Protein AF-A0A846CJJ1-F1 (afdb_monomer)

Radius of gyration: 20.18 Å; Cα contacts (8 Å, |Δi|>4): 263; chains: 1; bounding box: 49×28×54 Å

Nearest PDB structures (foldseek):
  5t64-assembly1_B  TM=9.693E-01  e=1.325E-16  Actinomadura kijaniata
  5t6b-assembly3_C  TM=9.592E-01  e=1.091E-16  Actinomadura kijaniata
  5t6b-assembly4_D  TM=9.636E-01  e=7.590E-16  Actinomadura kijaniata
  5t6b-assembly2_B  TM=9.717E-01  e=1.049E-15  Actinomadura kijaniata
  4rvd-assembly1_A  TM=9.361E-01  e=3.070E-16  Streptomyces argillaceus

Mean predicted aligned error: 3.47 Å

Solvent-accessible surface area (backbone atoms only — not comparable to full-atom values): 9492 Å² total; per-residue (Å²): 133,72,65,28,70,24,40,55,43,83,41,73,58,97,84,54,44,77,48,78,42,73,38,74,61,87,58,70,35,66,59,40,55,56,47,52,54,52,38,54,75,67,31,71,86,39,70,63,47,55,51,52,47,51,51,52,52,50,52,34,42,52,53,39,49,52,54,44,51,54,40,48,73,71,71,48,43,34,30,31,36,36,86,42,76,71,26,44,54,52,33,58,78,64,65,55,31,67,91,59,32,64,34,32,23,29,90,57,71,92,47,45,84,38,58,46,72,98,52,62,32,45,26,35,53,59,69,50,49,69,74,67,58,45,50,32,33,37,37,48,46,53,96,44,44,72,61,50,53,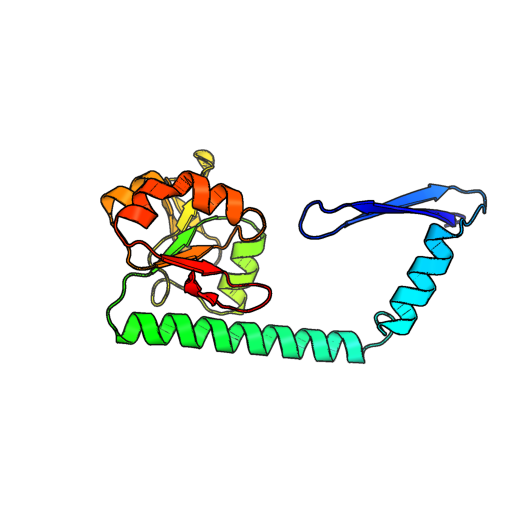61,75,42,40,71,42,40,76,73,66,36,31,39,31,37,57,70,92,58,53,43,78,91

Structure (mmCIF, N/CA/C/O backbone):
data_AF-A0A846CJJ1-F1
#
_entry.id   AF-A0A846CJJ1-F1
#
loop_
_atom_site.group_PDB
_atom_site.id
_atom_site.type_symbol
_atom_site.label_atom_id
_atom_site.label_alt_id
_atom_site.label_comp_id
_atom_site.label_asym_id
_atom_site.label_entity_id
_atom_site.label_seq_id
_atom_site.pdbx_PDB_ins_code
_atom_site.Cartn_x
_atom_site.Cartn_y
_atom_site.Cartn_z
_atom_site.occupancy
_atom_site.B_iso_or_equiv
_atom_site.auth_seq_id
_atom_site.auth_comp_id
_atom_site.auth_asym_id
_atom_site.auth_atom_id
_atom_site.pdbx_PDB_model_num
ATOM 1 N N . HIS A 1 1 ? 19.013 11.551 -28.622 1.00 90.06 1 HIS A N 1
ATOM 2 C CA . HIS A 1 1 ? 19.862 11.530 -27.412 1.00 90.06 1 HIS A CA 1
ATOM 3 C C . HIS A 1 1 ? 21.181 10.771 -27.577 1.00 90.06 1 HIS A C 1
ATOM 5 O O . HIS A 1 1 ? 22.063 11.038 -26.780 1.00 90.06 1 HIS A O 1
ATOM 11 N N . GLY A 1 2 ? 21.367 9.894 -28.581 1.00 95.81 2 GLY A N 1
ATOM 12 C CA . GLY A 1 2 ? 22.673 9.248 -28.819 1.00 95.81 2 GLY A CA 1
ATOM 13 C C . GLY A 1 2 ? 23.124 8.335 -27.676 1.00 95.81 2 GLY A C 1
ATOM 14 O O . GLY A 1 2 ? 24.307 8.279 -27.378 1.00 95.81 2 GLY A O 1
ATOM 15 N N . LEU A 1 3 ? 22.166 7.696 -27.003 1.00 97.94 3 LEU A N 1
ATOM 16 C CA . LEU A 1 3 ? 22.368 6.835 -25.844 1.00 97.94 3 LEU A CA 1
ATOM 17 C C . LEU A 1 3 ? 21.690 5.488 -26.093 1.00 97.94 3 LEU A C 1
ATOM 19 O O . LEU A 1 3 ? 20.625 5.446 -26.713 1.00 97.94 3 LEU A O 1
ATOM 23 N N . PHE A 1 4 ? 22.280 4.425 -25.559 1.00 98.06 4 PHE A N 1
ATOM 24 C CA . PHE A 1 4 ? 21.833 3.045 -25.697 1.00 98.06 4 PHE A CA 1
ATOM 25 C C . PHE A 1 4 ? 21.680 2.411 -24.316 1.00 98.06 4 PHE A C 1
ATOM 27 O O . PHE A 1 4 ? 22.562 2.539 -23.466 1.00 98.06 4 PHE A O 1
ATOM 34 N N . LEU A 1 5 ? 20.552 1.735 -24.087 1.00 98.06 5 LEU A N 1
ATOM 35 C CA . LEU A 1 5 ? 20.339 0.901 -22.907 1.00 98.06 5 LEU A CA 1
ATOM 36 C C . LEU A 1 5 ? 21.068 -0.425 -23.123 1.00 98.06 5 LEU A C 1
ATOM 38 O O . LEU A 1 5 ? 20.611 -1.268 -23.891 1.00 98.06 5 LEU A O 1
ATOM 42 N N . ASN A 1 6 ? 22.212 -0.586 -22.464 1.00 98.38 6 ASN A N 1
ATOM 43 C CA . ASN A 1 6 ? 23.112 -1.707 -22.715 1.00 98.38 6 ASN A CA 1
ATOM 44 C C . ASN A 1 6 ? 22.915 -2.865 -21.733 1.00 98.38 6 ASN A C 1
ATOM 46 O O . ASN A 1 6 ? 23.163 -4.010 -22.099 1.00 98.38 6 ASN A O 1
ATOM 50 N N . ASP A 1 7 ? 22.466 -2.601 -20.503 1.00 98.50 7 ASP A N 1
ATOM 51 C CA . ASP A 1 7 ? 22.273 -3.634 -19.479 1.00 98.50 7 ASP A CA 1
ATOM 52 C C . ASP A 1 7 ? 21.143 -3.278 -18.504 1.00 98.50 7 ASP A C 1
ATOM 54 O O . ASP A 1 7 ? 20.827 -2.101 -18.293 1.00 98.50 7 ASP A O 1
ATOM 58 N N . ILE A 1 8 ? 20.553 -4.303 -17.887 1.00 98.00 8 ILE A N 1
ATOM 59 C CA . ILE A 1 8 ? 19.486 -4.189 -16.893 1.00 98.00 8 ILE A CA 1
ATOM 60 C C . ILE A 1 8 ? 19.705 -5.212 -15.780 1.00 98.00 8 ILE A C 1
ATOM 62 O O . ILE A 1 8 ? 19.971 -6.385 -16.031 1.00 98.00 8 ILE A O 1
ATOM 66 N N . GLN A 1 9 ? 19.506 -4.782 -14.534 1.00 97.75 9 GLN A N 1
ATOM 67 C CA . GLN A 1 9 ? 19.473 -5.664 -13.368 1.00 97.75 9 GLN A CA 1
ATOM 68 C C . GLN A 1 9 ? 18.149 -5.511 -12.617 1.00 97.75 9 GLN A C 1
ATOM 70 O O . GLN A 1 9 ? 17.761 -4.403 -12.242 1.00 97.75 9 GLN A O 1
ATOM 75 N N . ARG A 1 10 ? 17.466 -6.629 -12.356 1.00 96.38 10 ARG A N 1
ATOM 76 C CA . ARG A 1 10 ? 16.289 -6.662 -11.478 1.00 96.38 10 ARG A CA 1
ATOM 77 C C . ARG A 1 10 ? 16.732 -6.611 -10.022 1.00 96.38 10 ARG A C 1
ATOM 79 O O . ARG A 1 10 ? 17.668 -7.301 -9.628 1.00 96.38 10 ARG A O 1
ATOM 86 N N . THR A 1 11 ? 16.034 -5.827 -9.212 1.00 94.31 11 THR A N 1
ATOM 87 C CA . THR A 1 11 ? 16.266 -5.743 -7.767 1.00 94.31 11 THR A CA 1
ATOM 88 C C . THR A 1 11 ? 14.931 -5.805 -7.017 1.00 94.31 11 THR A C 1
ATOM 90 O O . THR A 1 11 ? 13.923 -5.315 -7.531 1.00 94.31 11 THR A O 1
ATOM 93 N N . PRO A 1 12 ? 14.882 -6.405 -5.813 1.00 89.00 12 PRO A N 1
ATOM 94 C CA . PRO A 1 12 ? 13.631 -6.567 -5.065 1.00 89.00 12 PRO A CA 1
ATOM 95 C C . PRO A 1 12 ? 13.195 -5.301 -4.309 1.00 89.00 12 PRO A C 1
ATOM 97 O O . PRO A 1 12 ? 12.115 -5.270 -3.720 1.00 89.00 12 PRO A O 1
ATOM 100 N N . ILE A 1 13 ? 14.019 -4.248 -4.300 1.00 85.88 13 ILE A N 1
ATOM 101 C CA . ILE A 1 13 ? 13.751 -3.031 -3.528 1.00 85.88 13 ILE A CA 1
ATOM 102 C C . ILE A 1 13 ? 12.438 -2.368 -3.965 1.00 85.88 13 ILE A C 1
ATOM 104 O O . ILE A 1 13 ? 12.035 -2.445 -5.125 1.00 85.88 13 ILE A O 1
ATOM 108 N N . HIS A 1 14 ? 11.758 -1.728 -3.012 1.00 81.88 14 HIS A N 1
ATOM 109 C CA . HIS A 1 14 ? 10.517 -0.971 -3.224 1.00 81.88 14 HIS A CA 1
ATOM 110 C C . HIS A 1 14 ? 9.356 -1.732 -3.899 1.00 81.88 14 HIS A C 1
ATOM 112 O O . HIS A 1 14 ? 8.420 -1.096 -4.380 1.00 81.88 14 HIS A O 1
ATOM 118 N N . GLY A 1 15 ? 9.354 -3.069 -3.858 1.00 77.50 15 GLY A N 1
ATOM 119 C CA . GLY A 1 15 ? 8.328 -3.897 -4.505 1.00 77.50 15 GLY A CA 1
ATOM 120 C C . GLY A 1 15 ? 8.686 -4.325 -5.932 1.00 77.50 15 GLY A C 1
ATOM 121 O O . GLY A 1 15 ? 7.797 -4.709 -6.686 1.00 77.50 15 GLY A O 1
ATOM 122 N N . GLY A 1 16 ? 9.972 -4.264 -6.288 1.00 89.19 16 GLY A N 1
ATOM 123 C CA . GLY A 1 16 ? 10.496 -4.588 -7.610 1.00 89.19 16 GLY A CA 1
ATOM 124 C C . GLY A 1 16 ? 11.002 -3.335 -8.320 1.00 89.19 16 GLY A C 1
ATOM 125 O O . GLY A 1 16 ? 10.312 -2.323 -8.402 1.00 89.19 16 GLY A O 1
ATOM 126 N N . SER A 1 17 ? 12.235 -3.378 -8.815 1.00 94.38 17 SER A N 1
ATOM 127 C CA . SER A 1 17 ? 12.879 -2.259 -9.507 1.00 94.38 17 SER A CA 1
ATOM 128 C C . SER A 1 17 ? 13.860 -2.753 -10.565 1.00 94.38 17 SER A C 1
ATOM 130 O O . SER A 1 17 ? 14.405 -3.855 -10.460 1.00 94.38 17 SER A O 1
ATOM 132 N N . LEU A 1 18 ? 14.121 -1.911 -11.564 1.00 96.75 18 LEU A N 1
ATOM 133 C CA . LEU A 1 18 ? 15.159 -2.121 -12.569 1.00 96.75 18 LEU A CA 1
ATOM 134 C C . LEU A 1 18 ? 16.289 -1.118 -12.348 1.00 96.75 18 LEU A C 1
ATOM 136 O O . LEU A 1 18 ? 16.049 0.077 -12.187 1.00 96.75 18 LEU A O 1
ATOM 140 N N . ARG A 1 19 ? 17.528 -1.599 -12.377 1.00 97.62 19 ARG A N 1
ATOM 141 C CA . ARG A 1 19 ? 18.718 -0.765 -12.523 1.00 97.62 19 ARG A CA 1
ATOM 142 C C . ARG A 1 19 ? 19.126 -0.792 -13.988 1.00 97.62 19 ARG A C 1
ATOM 144 O O . ARG A 1 19 ? 19.394 -1.867 -14.516 1.00 97.62 19 ARG A O 1
ATOM 151 N N . LEU A 1 20 ? 19.152 0.379 -14.615 1.00 97.94 20 LEU A N 1
ATOM 152 C CA . LEU A 1 20 ? 19.423 0.559 -16.039 1.00 97.94 20 LEU A CA 1
ATOM 153 C C . LEU A 1 20 ? 20.848 1.088 -16.239 1.00 97.94 20 LEU A C 1
ATOM 155 O O . LEU A 1 20 ? 21.264 1.998 -15.522 1.00 97.94 20 LEU A O 1
ATOM 159 N N . PHE A 1 21 ? 21.570 0.552 -17.221 1.00 98.19 2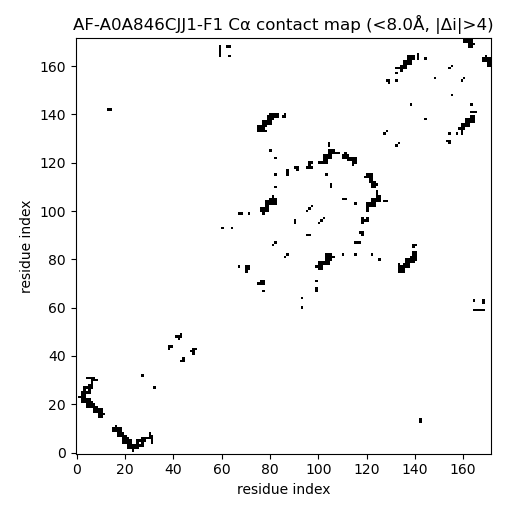1 PHE A N 1
ATOM 160 C CA . PHE A 1 21 ? 22.910 1.010 -17.596 1.00 98.19 21 PHE A CA 1
ATOM 161 C C . PHE A 1 21 ? 22.869 1.576 -19.015 1.00 98.19 21 PHE A C 1
ATOM 163 O O . PHE A 1 21 ? 22.534 0.863 -19.963 1.00 98.19 21 PHE A O 1
ATOM 170 N N . VAL A 1 22 ? 23.178 2.867 -19.149 1.00 98.19 22 VAL A N 1
ATOM 171 C CA . VAL A 1 22 ? 22.989 3.634 -20.386 1.00 98.19 22 VAL A CA 1
ATOM 172 C C . VAL A 1 22 ? 24.297 4.304 -20.790 1.00 98.19 22 VAL A C 1
ATOM 174 O O . VAL A 1 22 ? 24.914 4.989 -19.977 1.00 98.19 22 VAL A O 1
ATOM 177 N N . GLU A 1 23 ? 24.708 4.132 -22.046 1.00 97.94 23 GLU A N 1
ATOM 178 C CA . GLU A 1 23 ? 25.992 4.620 -22.568 1.00 97.94 23 GLU A CA 1
ATOM 179 C C . GLU A 1 23 ? 25.833 5.193 -23.987 1.00 97.94 23 GLU A C 1
ATOM 181 O O . GLU A 1 23 ? 24.901 4.818 -24.698 1.00 97.94 23 GLU A O 1
ATOM 186 N N . PRO A 1 24 ? 26.736 6.072 -24.462 1.00 97.88 24 PRO A N 1
ATOM 187 C CA . PRO A 1 24 ? 26.677 6.612 -25.825 1.00 97.88 24 PRO A CA 1
ATOM 188 C C . PRO A 1 24 ? 27.126 5.626 -26.916 1.00 97.88 24 PRO A C 1
ATOM 190 O O . PRO A 1 24 ? 27.068 5.941 -28.103 1.00 97.88 24 PRO A O 1
ATOM 193 N N . LYS A 1 25 ? 27.593 4.436 -26.527 1.00 97.75 25 LYS A N 1
ATOM 194 C CA . LYS A 1 25 ? 28.026 3.368 -27.428 1.00 97.75 25 LYS A CA 1
ATOM 195 C C . LYS A 1 25 ? 27.051 2.204 -27.336 1.00 97.75 25 LYS A C 1
ATOM 197 O O . LYS A 1 25 ? 26.762 1.742 -26.240 1.00 97.75 25 LYS A O 1
ATOM 202 N N . GLU A 1 26 ? 26.600 1.697 -28.475 1.00 97.56 26 GLU A N 1
ATOM 203 C CA . GLU A 1 26 ? 25.702 0.546 -28.514 1.00 97.56 26 GLU A CA 1
ATOM 204 C C . GLU A 1 26 ? 26.436 -0.751 -28.153 1.00 97.56 26 GLU A C 1
ATOM 206 O O . GLU A 1 26 ? 27.369 -1.164 -28.844 1.00 97.56 26 GLU A O 1
ATOM 211 N N . GLN A 1 27 ? 26.011 -1.385 -27.059 1.00 97.19 27 GLN A N 1
ATOM 212 C CA . GLN A 1 27 ? 26.469 -2.696 -26.590 1.00 97.19 27 GLN A CA 1
ATOM 213 C C . GLN A 1 27 ? 25.323 -3.442 -25.884 1.00 97.19 27 GLN A C 1
ATOM 215 O O . GLN A 1 27 ? 25.451 -3.871 -24.737 1.00 97.19 27 GLN A O 1
ATOM 220 N N . VAL A 1 28 ? 24.178 -3.571 -26.562 1.00 97.69 28 VAL A N 1
ATOM 221 C CA . VAL A 1 28 ? 22.951 -4.151 -25.991 1.00 97.69 28 VAL A CA 1
ATOM 222 C C . VAL A 1 28 ? 23.144 -5.622 -25.613 1.00 97.69 28 VAL A C 1
ATOM 224 O O . VAL A 1 28 ? 23.282 -6.492 -26.480 1.00 97.69 28 VAL A O 1
ATOM 227 N N . LYS A 1 29 ? 23.113 -5.905 -24.308 1.00 98.31 29 LYS A N 1
ATOM 228 C CA . LYS A 1 29 ? 23.209 -7.258 -23.750 1.00 98.31 29 LYS A CA 1
ATOM 229 C C . LYS A 1 29 ? 21.883 -8.014 -23.827 1.00 98.31 29 LYS A C 1
ATOM 231 O O . LYS A 1 29 ? 20.807 -7.444 -24.006 1.00 98.31 29 LYS A O 1
ATOM 236 N N . GLU A 1 30 ? 21.971 -9.326 -23.626 1.00 98.31 30 GLU A N 1
ATOM 237 C CA . GLU A 1 30 ? 20.813 -10.223 -23.633 1.00 98.31 30 GLU A CA 1
ATOM 238 C C . GLU A 1 30 ? 19.803 -9.909 -22.519 1.00 98.31 30 GLU A C 1
ATOM 240 O O . GLU A 1 30 ? 18.606 -10.065 -22.725 1.00 98.31 30 GLU A O 1
ATOM 245 N N . SER A 1 31 ? 20.253 -9.367 -21.381 1.00 98.06 31 SER A N 1
ATOM 246 C CA . SER A 1 31 ? 19.381 -8.901 -20.291 1.00 98.06 31 SER A CA 1
ATOM 247 C C . SER A 1 31 ? 18.324 -7.897 -20.767 1.00 98.06 31 SER A C 1
ATOM 249 O O . SER A 1 31 ? 17.175 -7.962 -20.334 1.00 98.06 31 SER A O 1
ATOM 251 N N . VAL A 1 32 ? 18.696 -7.006 -21.691 1.00 98.25 32 VAL A N 1
ATOM 252 C CA . VAL A 1 32 ? 17.792 -6.022 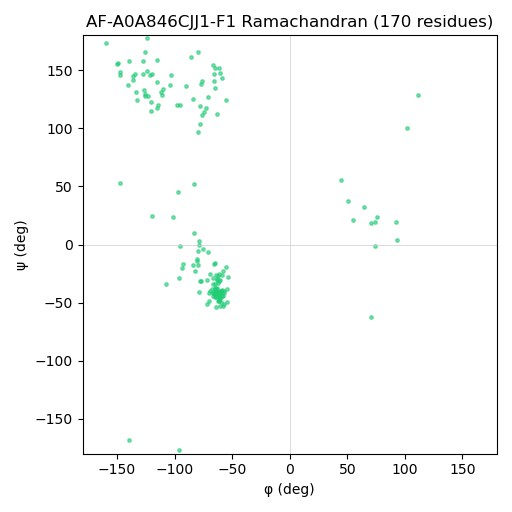-22.301 1.00 98.25 32 VAL A CA 1
ATOM 253 C C . VAL A 1 32 ? 16.822 -6.713 -23.256 1.00 98.25 32 VAL A C 1
ATOM 255 O O . VAL A 1 32 ? 15.612 -6.539 -23.141 1.00 98.25 32 VAL A O 1
ATOM 258 N N . LYS A 1 33 ? 17.342 -7.528 -24.182 1.00 97.94 33 LYS A N 1
ATOM 259 C CA . LYS A 1 33 ? 16.542 -8.205 -25.217 1.00 97.94 33 LYS A CA 1
ATOM 260 C C . LYS A 1 33 ? 15.501 -9.142 -24.609 1.00 97.94 33 LYS A C 1
ATOM 262 O O . LYS A 1 33 ? 14.325 -9.057 -24.949 1.00 97.94 33 LYS A O 1
ATOM 267 N N . SER A 1 34 ? 15.925 -9.982 -23.670 1.00 97.62 34 SER A N 1
ATOM 268 C CA . SER A 1 34 ? 15.056 -10.913 -22.955 1.00 97.62 34 SER A CA 1
ATOM 269 C C . SER A 1 34 ? 13.960 -10.192 -22.159 1.00 97.62 34 SER A C 1
ATOM 271 O O . SER A 1 34 ? 12.811 -10.631 -22.184 1.00 97.62 34 SER A O 1
ATOM 273 N N . LEU A 1 35 ? 14.267 -9.061 -21.504 1.00 97.38 35 LEU A N 1
ATOM 274 C CA . LEU A 1 35 ? 13.245 -8.283 -20.793 1.00 97.38 35 LEU A CA 1
ATOM 275 C C . LEU A 1 35 ? 12.221 -7.670 -21.753 1.00 97.38 35 LEU A C 1
ATOM 277 O O . LEU A 1 35 ? 11.031 -7.735 -21.472 1.00 97.38 35 LEU A O 1
ATOM 281 N N . LEU A 1 36 ? 12.661 -7.128 -22.892 1.00 97.12 36 LEU A N 1
ATOM 282 C CA . LEU A 1 36 ? 11.753 -6.575 -23.901 1.00 97.12 36 LEU A CA 1
ATOM 283 C C . LEU A 1 36 ? 10.799 -7.645 -24.451 1.00 97.12 36 LEU A C 1
ATOM 285 O O . LEU A 1 36 ? 9.608 -7.388 -24.612 1.00 97.12 36 LEU A O 1
ATOM 289 N N . VAL A 1 37 ? 11.294 -8.865 -24.694 1.00 97.94 37 VAL A N 1
ATOM 290 C CA . VAL A 1 37 ? 10.443 -9.998 -25.098 1.00 97.94 37 VAL A CA 1
ATOM 291 C C . VAL A 1 37 ? 9.422 -10.336 -24.006 1.00 97.94 37 VAL A C 1
ATOM 293 O O . VAL A 1 37 ? 8.250 -10.548 -24.315 1.00 97.94 37 VAL A O 1
ATOM 296 N N . GLU A 1 38 ? 9.830 -10.351 -22.734 1.00 97.38 38 GLU A N 1
ATOM 297 C CA . GLU A 1 38 ? 8.925 -10.577 -21.599 1.00 97.38 38 GLU A CA 1
ATOM 298 C C . GLU A 1 38 ? 7.862 -9.472 -21.474 1.00 97.38 38 GLU A C 1
ATOM 300 O O . GLU A 1 38 ? 6.692 -9.762 -21.228 1.00 97.38 38 GLU A O 1
ATOM 305 N N . GLU A 1 39 ? 8.251 -8.212 -21.656 1.00 97.06 39 GLU A N 1
ATOM 306 C CA . GLU A 1 39 ? 7.366 -7.046 -21.620 1.00 97.06 39 GLU A CA 1
ATOM 307 C C . GLU A 1 39 ? 6.297 -7.118 -22.718 1.00 97.06 39 GLU A C 1
ATOM 309 O O . GLU A 1 39 ? 5.104 -6.999 -22.421 1.00 97.06 39 GLU A O 1
ATOM 314 N N . VAL A 1 40 ? 6.700 -7.421 -23.956 1.00 97.56 40 VAL A N 1
ATOM 315 C CA . VAL A 1 40 ? 5.776 -7.622 -25.084 1.00 97.56 40 VAL A CA 1
ATOM 316 C C . VAL A 1 40 ? 4.864 -8.826 -24.845 1.00 97.56 40 VAL A C 1
ATOM 318 O O . VAL A 1 40 ? 3.659 -8.744 -25.079 1.00 97.56 40 VAL A O 1
ATOM 321 N N . ALA A 1 41 ? 5.396 -9.938 -24.328 1.00 97.69 41 ALA A N 1
ATOM 322 C CA . ALA A 1 41 ? 4.593 -11.119 -24.004 1.00 97.69 41 ALA A CA 1
ATOM 323 C C . ALA A 1 41 ? 3.550 -10.837 -22.907 1.00 97.69 41 ALA A C 1
ATOM 325 O O . ALA A 1 41 ? 2.470 -11.426 -22.913 1.00 97.69 41 ALA A O 1
ATOM 326 N N . ARG A 1 42 ? 3.847 -9.915 -21.983 1.00 96.81 42 ARG A N 1
ATOM 327 C CA . ARG A 1 42 ? 2.898 -9.422 -20.972 1.00 96.81 42 ARG A CA 1
ATOM 328 C C . ARG A 1 42 ? 1.943 -8.354 -21.504 1.00 96.81 42 ARG A C 1
ATOM 330 O O . ARG A 1 42 ? 0.976 -8.041 -20.818 1.00 96.81 42 ARG A O 1
ATOM 337 N N . GLY A 1 43 ? 2.202 -7.803 -22.688 1.00 97.50 43 GLY A N 1
ATOM 338 C CA . GLY A 1 43 ? 1.403 -6.751 -23.309 1.00 97.50 43 GLY A CA 1
ATOM 339 C C . GLY A 1 43 ? 1.583 -5.373 -22.676 1.00 97.50 43 GLY A C 1
ATOM 340 O O . GLY A 1 43 ? 0.712 -4.523 -22.848 1.00 97.50 43 GLY A O 1
ATOM 341 N N . VAL A 1 44 ? 2.675 -5.127 -21.937 1.00 96.69 44 VAL A N 1
ATOM 342 C CA . VAL A 1 44 ? 2.899 -3.823 -21.275 1.00 96.69 44 VAL A CA 1
ATOM 343 C C . VAL A 1 44 ? 3.102 -2.684 -22.279 1.00 96.69 44 VAL A C 1
ATOM 345 O O . VAL A 1 44 ? 2.965 -1.521 -21.926 1.00 96.69 44 VAL A O 1
ATOM 348 N N . ASP A 1 45 ? 3.394 -3.009 -23.538 1.00 96.62 45 ASP A N 1
ATOM 349 C CA . ASP A 1 45 ? 3.478 -2.083 -24.667 1.00 96.62 45 ASP A CA 1
ATOM 350 C C . ASP A 1 45 ? 2.097 -1.682 -25.227 1.00 96.62 45 ASP A C 1
ATOM 352 O O . ASP A 1 45 ? 2.012 -0.892 -26.169 1.00 96.62 45 ASP A O 1
ATOM 356 N N . ARG A 1 46 ? 0.997 -2.204 -24.660 1.00 97.81 46 ARG A N 1
ATOM 357 C CA . ARG A 1 46 ? -0.374 -2.010 -25.156 1.00 97.81 46 ARG A CA 1
ATOM 358 C C . ARG A 1 46 ? -1.275 -1.368 -24.115 1.00 97.81 46 ARG A C 1
ATOM 360 O O . ARG A 1 46 ? -1.208 -1.656 -22.924 1.00 97.81 46 ARG A O 1
ATOM 367 N N . ILE A 1 47 ? -2.212 -0.546 -24.591 1.00 97.81 47 ILE A N 1
ATOM 368 C CA . ILE A 1 47 ? -3.162 0.163 -23.724 1.00 97.81 47 ILE A CA 1
ATOM 369 C C . ILE A 1 47 ? -4.067 -0.782 -22.920 1.00 97.81 47 ILE A C 1
ATOM 371 O O . ILE A 1 47 ? -4.430 -0.461 -21.789 1.00 97.81 47 ILE A O 1
ATOM 375 N N . ASP A 1 48 ? -4.404 -1.952 -23.465 1.00 97.56 48 ASP A N 1
ATOM 376 C CA . ASP A 1 48 ? -5.315 -2.895 -22.809 1.00 97.56 48 ASP A CA 1
ATOM 377 C C . ASP A 1 48 ? -4.731 -3.454 -21.508 1.00 97.56 48 ASP A C 1
ATOM 379 O O . ASP A 1 48 ? -5.453 -3.551 -20.519 1.00 97.56 48 ASP A O 1
ATOM 383 N N . TYR A 1 49 ? -3.409 -3.657 -21.431 1.00 97.88 49 TYR A N 1
ATOM 384 C CA . TYR A 1 49 ? -2.745 -4.038 -20.181 1.00 97.88 49 TYR A CA 1
ATOM 385 C C . TYR A 1 49 ? -3.002 -3.025 -19.057 1.00 97.88 49 TYR A C 1
ATOM 387 O O . TYR A 1 49 ? -3.235 -3.396 -17.902 1.00 97.88 49 TYR A O 1
ATOM 395 N N . TYR A 1 50 ? -2.993 -1.732 -19.393 1.00 98.12 50 TYR A N 1
ATOM 396 C CA . TYR A 1 50 ? -3.237 -0.652 -18.440 1.00 98.12 50 TYR A CA 1
ATOM 397 C C . TYR A 1 50 ? -4.724 -0.478 -18.109 1.00 98.12 50 TYR A C 1
ATOM 399 O O . TYR A 1 50 ? -5.046 -0.118 -16.976 1.00 98.12 50 TYR A O 1
ATOM 407 N N . ARG A 1 51 ? -5.633 -0.772 -19.050 1.00 98.06 51 ARG A N 1
ATOM 408 C CA . ARG A 1 51 ? -7.079 -0.846 -18.772 1.00 98.06 51 ARG A CA 1
ATOM 409 C C . ARG A 1 51 ? -7.384 -1.980 -17.797 1.00 98.06 51 ARG A C 1
ATOM 411 O O . ARG A 1 51 ? -8.056 -1.752 -16.796 1.00 98.06 51 ARG A O 1
ATOM 418 N N . ASP A 1 52 ? -6.799 -3.152 -18.015 1.00 97.62 52 ASP A N 1
ATOM 419 C CA . ASP A 1 52 ? -6.933 -4.289 -17.106 1.00 97.62 52 ASP A CA 1
ATOM 420 C C . ASP A 1 52 ? -6.296 -4.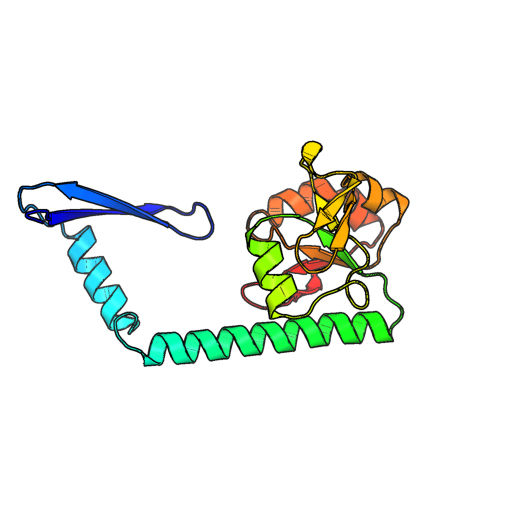003 -15.745 1.00 97.62 52 ASP A C 1
ATOM 422 O O . ASP A 1 52 ? -6.839 -4.375 -14.706 1.00 97.62 52 ASP A O 1
ATOM 426 N N . PHE A 1 53 ? -5.158 -3.304 -15.714 1.00 97.62 53 PHE A N 1
ATOM 427 C CA . PHE A 1 53 ? -4.569 -2.830 -14.463 1.00 97.62 53 PHE A CA 1
ATOM 428 C C . PHE A 1 53 ? -5.509 -1.883 -13.710 1.00 97.62 53 PHE A C 1
ATOM 430 O O . PHE A 1 53 ? -5.681 -2.044 -12.502 1.00 97.62 53 PHE A O 1
ATOM 437 N N . ALA A 1 54 ? -6.150 -0.939 -14.402 1.00 97.88 54 ALA A N 1
ATOM 438 C CA . ALA A 1 54 ? -7.131 -0.048 -13.792 1.00 97.88 54 ALA A CA 1
ATOM 439 C C . ALA A 1 54 ? -8.331 -0.826 -13.223 1.00 97.88 54 ALA A C 1
ATOM 441 O O . ALA A 1 54 ? -8.762 -0.535 -12.106 1.00 97.88 54 ALA A O 1
ATOM 442 N N . ASN A 1 55 ? -8.812 -1.853 -13.934 1.00 97.94 55 ASN A N 1
ATOM 443 C CA . ASN A 1 55 ? -9.870 -2.743 -13.447 1.00 97.94 55 ASN A CA 1
ATOM 444 C C . ASN A 1 55 ? -9.439 -3.484 -12.170 1.00 97.94 55 ASN A C 1
ATOM 446 O O . ASN A 1 55 ? -10.140 -3.415 -11.164 1.00 97.94 55 ASN A O 1
ATOM 450 N N . ARG A 1 56 ? -8.235 -4.076 -12.145 1.00 97.44 56 ARG A N 1
ATOM 451 C CA . ARG A 1 56 ? -7.682 -4.723 -10.937 1.00 97.44 56 ARG A CA 1
ATOM 452 C C . ARG A 1 56 ? -7.561 -3.755 -9.758 1.00 97.44 56 ARG A C 1
ATOM 454 O O . ARG A 1 56 ? -7.834 -4.118 -8.619 1.00 97.44 56 ARG A O 1
ATOM 461 N N .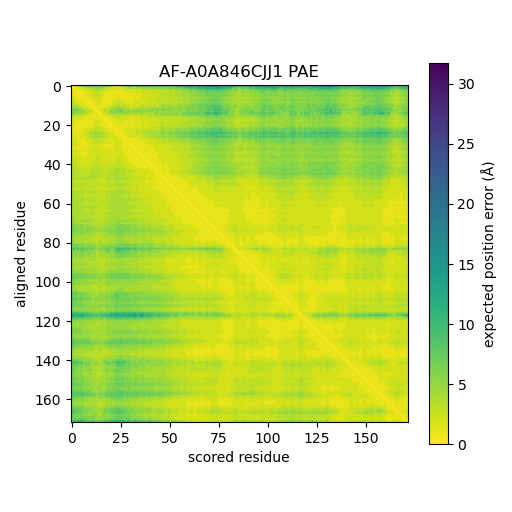 VAL A 1 57 ? -7.161 -2.508 -10.010 1.00 97.94 57 VAL A N 1
ATOM 462 C CA . VAL A 1 57 ? -7.092 -1.469 -8.970 1.00 97.94 57 VAL A CA 1
ATOM 463 C C . VAL A 1 57 ? -8.485 -1.148 -8.410 1.00 97.94 57 VAL A C 1
ATOM 465 O O . VAL A 1 57 ? -8.621 -0.987 -7.195 1.00 97.94 57 VAL A O 1
ATOM 468 N N . GLN A 1 58 ? -9.520 -1.093 -9.255 1.00 98.12 58 GLN A N 1
ATOM 469 C CA . GLN A 1 58 ? -10.907 -0.913 -8.807 1.00 98.12 58 GLN A CA 1
ATOM 470 C C . GLN A 1 58 ? -11.404 -2.109 -7.987 1.00 98.12 58 GLN A C 1
ATOM 472 O O . GLN A 1 58 ? -12.009 -1.913 -6.937 1.00 98.12 58 GLN A O 1
ATOM 477 N N . GLU A 1 59 ? -11.099 -3.338 -8.400 1.00 98.12 59 GLU A N 1
ATOM 478 C CA . GLU A 1 59 ? -11.457 -4.551 -7.651 1.00 98.12 59 GLU A CA 1
ATOM 479 C C . GLU A 1 59 ? -10.820 -4.574 -6.257 1.00 98.12 59 GLU A C 1
ATOM 481 O O . GLU A 1 59 ? -11.498 -4.849 -5.265 1.00 98.12 59 GLU A O 1
ATOM 486 N N . ILE A 1 60 ? -9.535 -4.217 -6.157 1.00 98.38 60 ILE A N 1
ATOM 487 C CA . ILE A 1 60 ? -8.832 -4.074 -4.875 1.00 98.38 60 ILE A CA 1
ATOM 488 C C . ILE A 1 60 ? -9.501 -3.000 -4.013 1.00 98.38 60 ILE A C 1
ATOM 490 O O . ILE A 1 60 ? -9.688 -3.208 -2.813 1.00 98.38 60 ILE A O 1
ATOM 494 N N . LYS A 1 61 ? -9.869 -1.855 -4.606 1.00 98.44 61 LYS A N 1
ATOM 495 C CA . LYS A 1 61 ? -10.566 -0.775 -3.898 1.00 98.44 61 LYS A CA 1
ATOM 496 C C . LYS A 1 61 ? -11.878 -1.265 -3.299 1.00 98.44 61 LYS A C 1
ATOM 498 O O . LYS A 1 61 ? -12.091 -1.074 -2.105 1.00 98.44 61 LYS A O 1
ATOM 503 N N . LEU A 1 62 ? -12.733 -1.879 -4.114 1.00 98.44 62 LEU A N 1
ATOM 504 C CA . LEU A 1 62 ? -14.030 -2.388 -3.673 1.00 98.44 62 LEU A CA 1
ATOM 505 C C . LEU A 1 62 ? -13.849 -3.439 -2.573 1.00 98.44 62 LEU A C 1
ATOM 507 O O . LEU A 1 62 ? -14.388 -3.272 -1.486 1.00 98.44 62 LEU A O 1
ATOM 511 N N . SER A 1 63 ? -12.972 -4.419 -2.795 1.00 98.38 63 SER A N 1
ATOM 512 C CA . SER A 1 63 ? -12.703 -5.491 -1.828 1.00 98.38 63 SER A CA 1
ATOM 513 C C . SER A 1 63 ? -12.186 -4.963 -0.485 1.00 98.38 63 SER A C 1
ATOM 515 O O . SER A 1 63 ? -12.599 -5.432 0.573 1.00 98.38 63 SER A O 1
ATOM 517 N N . LEU A 1 64 ? -11.288 -3.968 -0.494 1.00 98.69 64 LEU A N 1
ATOM 518 C CA . LEU A 1 64 ? -10.786 -3.380 0.748 1.00 98.69 64 LEU A CA 1
ATOM 519 C C . LEU A 1 64 ? -11.868 -2.566 1.465 1.00 98.69 64 LEU A C 1
ATOM 521 O O . LEU A 1 64 ? -11.972 -2.641 2.688 1.00 98.69 64 LEU A O 1
ATOM 525 N N . LEU A 1 65 ? -12.658 -1.782 0.729 1.00 98.62 65 LEU A N 1
ATOM 526 C CA . LEU A 1 65 ? -13.750 -1.008 1.316 1.00 98.62 65 LEU A CA 1
ATOM 527 C C . LEU A 1 65 ? -14.830 -1.912 1.909 1.00 98.62 65 LEU A C 1
ATOM 529 O O . LEU A 1 65 ? -15.323 -1.599 2.988 1.00 98.62 65 LEU A O 1
ATOM 533 N N . ASP A 1 66 ? -15.146 -3.030 1.260 1.00 98.56 66 ASP A N 1
ATOM 534 C CA . ASP A 1 66 ? -16.099 -4.014 1.772 1.00 98.56 66 ASP A CA 1
ATOM 535 C C . ASP A 1 66 ? -15.630 -4.590 3.110 1.00 98.56 66 ASP A C 1
ATOM 537 O O . ASP A 1 66 ? -16.397 -4.585 4.074 1.00 98.56 66 ASP A O 1
ATOM 541 N N . ILE A 1 67 ? -14.350 -4.977 3.216 1.00 98.62 67 ILE A N 1
ATOM 542 C CA . ILE A 1 67 ? -13.750 -5.415 4.486 1.00 98.62 67 ILE A CA 1
ATOM 543 C C . ILE A 1 67 ? -13.888 -4.320 5.552 1.00 98.62 67 ILE A C 1
ATOM 545 O O . ILE A 1 67 ? -14.363 -4.579 6.655 1.00 98.62 67 ILE A O 1
ATOM 549 N N . LEU A 1 68 ? -13.486 -3.083 5.247 1.00 98.69 68 LEU A N 1
ATOM 550 C CA . LEU A 1 68 ? -13.501 -1.996 6.231 1.00 98.69 68 LEU A CA 1
ATOM 551 C C . LEU A 1 68 ? -14.924 -1.641 6.687 1.00 98.69 68 LEU A C 1
ATOM 553 O O . LEU A 1 68 ? -15.147 -1.406 7.875 1.00 98.69 68 LEU A O 1
ATOM 557 N N . TRP A 1 69 ? -15.893 -1.621 5.771 1.00 98.50 69 TRP A N 1
ATOM 558 C CA . TRP A 1 69 ? -17.290 -1.355 6.105 1.00 98.50 69 TRP A CA 1
ATOM 559 C C . TRP A 1 69 ? -17.926 -2.482 6.907 1.00 98.50 69 TRP A C 1
ATOM 561 O O . TRP A 1 69 ? -18.682 -2.196 7.835 1.00 98.50 69 TRP A O 1
ATOM 571 N N . ASP A 1 70 ? -17.630 -3.740 6.584 1.00 98.56 70 ASP A N 1
ATOM 572 C CA . ASP A 1 70 ? -18.097 -4.890 7.358 1.00 98.56 70 ASP A CA 1
ATOM 573 C C . ASP A 1 70 ? -17.584 -4.830 8.805 1.00 98.56 70 ASP A C 1
ATOM 575 O O . ASP A 1 70 ? -18.363 -4.905 9.758 1.00 98.56 70 ASP A O 1
ATOM 579 N N . LEU A 1 71 ? -16.295 -4.532 8.984 1.00 98.56 71 LEU A N 1
ATOM 580 C CA . LEU A 1 71 ? -15.707 -4.316 10.305 1.00 98.56 71 LEU A CA 1
ATOM 581 C C . LEU A 1 71 ? -16.387 -3.166 11.061 1.00 98.56 71 LEU A C 1
ATOM 583 O O . LEU A 1 71 ? -16.732 -3.314 12.236 1.00 98.56 71 LEU A O 1
ATOM 587 N N . LYS A 1 72 ? -16.647 -2.033 10.401 1.00 97.81 72 LYS A N 1
ATOM 588 C CA . LYS A 1 72 ? -17.347 -0.907 11.038 1.00 97.81 72 LYS A CA 1
ATOM 589 C C . LYS A 1 72 ? -18.793 -1.247 11.413 1.00 97.81 72 LYS A C 1
ATOM 591 O O . LYS A 1 72 ? -19.228 -0.853 12.493 1.00 97.81 72 LYS A O 1
ATOM 596 N N . LYS A 1 73 ? -19.518 -2.027 10.602 1.00 98.31 73 LYS A N 1
ATOM 597 C CA . LYS A 1 73 ? -20.867 -2.530 10.945 1.00 98.31 73 LYS A CA 1
ATOM 598 C C . LYS A 1 73 ? -20.856 -3.432 12.178 1.00 98.31 73 LYS A C 1
ATOM 600 O O . LYS A 1 73 ? -21.802 -3.406 12.958 1.00 98.31 73 LYS A O 1
ATOM 605 N N . GLN A 1 74 ? -19.777 -4.181 12.382 1.00 98.31 74 GLN A N 1
ATOM 606 C CA . GLN A 1 74 ? -19.554 -5.000 13.577 1.00 98.31 74 GLN A CA 1
ATOM 607 C C . GLN A 1 74 ? -19.075 -4.185 14.795 1.00 98.31 74 GLN A C 1
ATOM 609 O O . GLN A 1 74 ? -18.760 -4.762 15.834 1.00 98.31 74 GLN A O 1
ATOM 614 N N . GLY A 1 75 ? -18.980 -2.855 14.679 1.00 98.06 75 GLY A N 1
ATOM 615 C CA . GLY A 1 75 ? -18.492 -1.978 15.744 1.00 98.06 75 GLY A CA 1
ATOM 616 C C . GLY A 1 75 ? -16.989 -2.097 16.005 1.00 98.06 75 GLY A C 1
ATOM 617 O O . GLY A 1 75 ? -16.529 -1.704 17.074 1.00 98.06 75 GLY A O 1
ATOM 618 N N . LYS A 1 76 ? -16.218 -2.650 15.058 1.00 98.44 76 LYS A N 1
ATOM 619 C CA . LYS A 1 76 ? -14.780 -2.880 15.218 1.00 98.44 76 LYS A CA 1
ATOM 620 C C . LYS A 1 76 ? -13.975 -1.599 15.068 1.00 98.44 76 LYS A C 1
ATOM 622 O O . LYS A 1 76 ? -14.231 -0.768 14.187 1.00 98.44 76 LYS A O 1
ATOM 627 N N . LYS A 1 77 ? -12.953 -1.464 15.909 1.00 98.38 77 LYS A N 1
ATOM 628 C CA . LYS A 1 77 ? -12.002 -0.360 15.838 1.00 98.38 77 LYS A CA 1
ATOM 629 C C . LYS A 1 77 ? -10.911 -0.674 14.824 1.00 98.38 77 LYS A C 1
ATOM 631 O O . LYS A 1 77 ? -10.245 -1.703 14.914 1.00 98.38 77 LYS A O 1
ATOM 636 N N . VAL A 1 78 ? -10.723 0.232 13.867 1.00 98.75 78 VAL A N 1
ATOM 637 C CA . VAL A 1 78 ? -9.738 0.081 12.795 1.00 98.75 78 VAL A CA 1
ATOM 638 C C . VAL A 1 78 ? -8.831 1.301 12.771 1.00 98.75 78 VAL A C 1
ATOM 640 O O . VAL A 1 78 ? -9.293 2.441 12.713 1.00 98.75 78 VAL A O 1
ATOM 643 N N . VAL A 1 79 ? -7.528 1.051 12.795 1.00 98.69 79 VAL A N 1
ATOM 644 C CA . VAL A 1 79 ? -6.475 2.067 12.667 1.00 98.69 79 VAL A CA 1
ATOM 645 C C . VAL A 1 79 ? -5.563 1.683 11.505 1.00 98.69 79 VAL A C 1
ATOM 647 O O . VAL A 1 79 ? -5.760 0.640 10.884 1.00 98.69 79 VAL A O 1
ATOM 650 N N . ALA A 1 80 ? -4.562 2.495 11.179 1.00 98.38 80 ALA A N 1
ATOM 651 C CA . ALA A 1 80 ? -3.592 2.145 10.146 1.00 98.38 80 ALA A CA 1
ATOM 652 C C . ALA A 1 80 ? -2.140 2.266 10.615 1.00 98.38 80 ALA A C 1
ATOM 654 O O . ALA A 1 80 ? -1.836 3.010 11.542 1.00 98.38 80 ALA A O 1
ATOM 655 N N . TYR A 1 81 ? -1.235 1.556 9.942 1.00 98.25 81 TYR A N 1
ATOM 656 C CA . TYR A 1 81 ? 0.204 1.576 10.200 1.00 98.25 81 TYR A CA 1
ATOM 657 C C . TYR A 1 81 ? 0.962 2.022 8.950 1.00 98.25 81 TYR A C 1
ATOM 659 O O . TYR A 1 81 ? 0.887 1.380 7.899 1.00 98.25 81 TYR A O 1
ATOM 667 N N . GLY A 1 82 ? 1.739 3.094 9.082 1.00 97.06 82 GLY A N 1
ATOM 668 C CA . GLY A 1 82 ? 2.596 3.654 8.042 1.00 97.06 82 GLY A CA 1
ATOM 669 C C . GLY A 1 82 ? 2.001 4.895 7.377 1.00 97.06 82 GLY A C 1
ATOM 670 O O . GLY A 1 82 ? 1.226 4.814 6.428 1.00 97.06 82 GLY A O 1
ATOM 671 N N . ALA A 1 83 ? 2.463 6.069 7.794 1.00 95.88 83 ALA A N 1
ATOM 672 C CA . ALA A 1 83 ? 2.180 7.363 7.181 1.00 95.88 83 ALA A CA 1
ATOM 673 C C . ALA A 1 83 ? 3.120 7.637 5.985 1.00 95.88 83 ALA A C 1
ATOM 675 O O . ALA A 1 83 ? 3.834 8.644 5.941 1.00 95.88 83 ALA A O 1
ATOM 676 N N . ALA A 1 84 ? 3.214 6.697 5.040 1.00 89.94 84 ALA A N 1
ATOM 677 C CA . ALA A 1 84 ? 4.104 6.785 3.876 1.00 89.94 84 ALA A CA 1
ATOM 678 C C . ALA A 1 84 ? 3.463 7.546 2.699 1.00 89.94 84 ALA A C 1
ATOM 680 O O . ALA A 1 84 ? 2.245 7.628 2.595 1.00 89.94 84 ALA A O 1
ATOM 681 N N . ALA A 1 85 ? 4.260 8.034 1.741 1.00 89.94 85 ALA A N 1
ATOM 682 C CA . ALA A 1 85 ? 3.727 8.736 0.562 1.00 89.94 85 ALA A CA 1
ATOM 683 C C . ALA A 1 85 ? 2.722 7.883 -0.245 1.00 89.94 85 ALA A C 1
ATOM 685 O O . ALA A 1 85 ? 1.656 8.365 -0.619 1.00 89.94 85 ALA A O 1
ATOM 686 N N . LYS A 1 86 ? 3.017 6.586 -0.435 1.00 91.25 86 LYS A N 1
ATOM 687 C CA . LYS A 1 86 ? 2.115 5.621 -1.097 1.00 91.25 86 LYS A CA 1
ATOM 688 C C . LYS A 1 86 ? 0.778 5.461 -0.361 1.00 91.25 86 LYS A C 1
ATOM 690 O O . LYS A 1 86 ? -0.245 5.217 -0.996 1.00 91.25 86 LYS A O 1
ATOM 695 N N . ALA A 1 87 ? 0.792 5.624 0.962 1.00 93.31 87 ALA A N 1
ATOM 696 C CA . ALA A 1 87 ? -0.397 5.538 1.794 1.00 93.31 87 ALA A CA 1
ATOM 697 C C . ALA A 1 87 ? -1.388 6.656 1.462 1.00 93.31 87 ALA A C 1
ATOM 699 O O . ALA A 1 87 ? -2.576 6.394 1.316 1.00 93.31 87 ALA A O 1
ATOM 700 N N . THR A 1 88 ? -0.900 7.885 1.268 1.00 94.06 88 THR A N 1
ATOM 701 C CA . THR A 1 88 ? -1.740 9.036 0.912 1.00 94.06 88 THR A CA 1
ATOM 702 C C . THR A 1 88 ? -2.516 8.791 -0.381 1.00 94.06 88 THR A C 1
ATOM 704 O O . THR A 1 88 ? -3.715 9.054 -0.425 1.00 94.06 88 THR A O 1
ATOM 707 N N . THR A 1 89 ? -1.869 8.237 -1.412 1.00 95.19 89 THR A N 1
ATOM 708 C CA . THR A 1 89 ? -2.537 7.904 -2.680 1.00 95.19 89 THR A CA 1
ATOM 709 C C . THR A 1 89 ? -3.626 6.857 -2.482 1.00 95.19 89 THR A C 1
ATOM 711 O O . THR A 1 89 ? -4.746 7.070 -2.940 1.00 95.19 89 THR A O 1
ATOM 714 N N . LEU A 1 90 ? -3.324 5.759 -1.776 1.00 96.06 90 LEU A N 1
ATOM 715 C CA . LEU A 1 90 ? -4.299 4.696 -1.517 1.00 96.06 90 LEU A CA 1
ATOM 716 C C . LEU A 1 90 ? -5.500 5.238 -0.743 1.00 96.06 90 LEU A C 1
ATOM 718 O O . LEU A 1 90 ? -6.632 5.088 -1.193 1.00 96.06 90 LEU A O 1
ATOM 722 N N . LEU A 1 91 ? -5.258 5.910 0.385 1.00 96.69 91 LEU A N 1
ATOM 723 C CA . LEU A 1 91 ? -6.326 6.431 1.235 1.00 96.69 91 LEU A CA 1
ATOM 724 C C . LEU A 1 91 ? -7.189 7.460 0.493 1.00 96.69 91 LEU A C 1
ATOM 726 O O . LEU A 1 91 ? -8.412 7.388 0.567 1.00 96.69 91 LEU A O 1
ATOM 730 N N . SER A 1 92 ? -6.564 8.377 -0.252 1.00 95.62 92 SER A N 1
ATOM 731 C CA . SER A 1 92 ? -7.266 9.402 -1.031 1.00 95.62 92 SER A CA 1
ATOM 732 C C . SER A 1 92 ? -8.126 8.782 -2.134 1.00 95.62 92 SER A C 1
ATOM 734 O O . SER A 1 92 ? -9.334 8.999 -2.180 1.00 95.62 92 SER A O 1
ATOM 736 N N . TYR A 1 93 ? -7.532 7.941 -2.984 1.00 97.00 93 TYR A N 1
ATOM 737 C CA . TYR A 1 93 ? -8.238 7.341 -4.115 1.00 97.00 93 TYR A CA 1
ATOM 738 C C . TYR A 1 93 ? -9.337 6.361 -3.671 1.00 97.00 93 TYR A C 1
ATOM 740 O O . TYR A 1 93 ? -10.395 6.271 -4.305 1.00 97.00 93 TYR A O 1
ATOM 748 N N . PHE A 1 94 ? -9.123 5.642 -2.565 1.00 97.44 94 PHE A N 1
ATOM 749 C CA . PHE A 1 94 ? -10.121 4.717 -2.025 1.00 97.44 94 PHE A CA 1
ATOM 750 C C . PHE A 1 94 ? -11.197 5.449 -1.213 1.00 97.44 94 PHE A C 1
ATOM 752 O O . PHE A 1 94 ? -12.249 4.873 -0.967 1.00 97.44 94 PHE A O 1
ATOM 759 N N . GLY A 1 95 ? -10.985 6.716 -0.844 1.00 96.56 95 GLY A N 1
ATOM 760 C CA . GLY A 1 95 ? -11.920 7.483 -0.018 1.00 96.56 95 GLY A CA 1
ATOM 761 C C . GLY A 1 95 ? -11.891 7.092 1.463 1.00 96.56 95 GLY A C 1
ATOM 762 O O . GLY A 1 95 ? -12.865 7.318 2.178 1.00 96.56 95 GLY A O 1
ATOM 763 N N . ILE A 1 96 ? -10.786 6.511 1.940 1.00 97.62 96 ILE A N 1
ATOM 764 C CA . ILE A 1 96 ? -10.623 6.087 3.334 1.00 97.62 96 ILE A CA 1
ATOM 765 C C . ILE A 1 96 ? -10.306 7.308 4.206 1.00 97.62 96 ILE A C 1
ATOM 767 O O . ILE A 1 96 ? -9.291 7.992 4.034 1.00 97.62 96 ILE A O 1
ATOM 771 N N . ASN A 1 97 ? -11.184 7.566 5.172 1.00 96.44 97 ASN A N 1
ATOM 772 C CA . ASN A 1 97 ? -11.122 8.701 6.092 1.00 96.44 97 ASN A CA 1
ATOM 773 C C . ASN A 1 97 ? -11.512 8.272 7.522 1.00 96.44 97 ASN A C 1
ATOM 775 O O . ASN A 1 97 ? -11.634 7.079 7.797 1.00 96.44 97 ASN A O 1
ATOM 779 N N . LYS A 1 98 ? -11.740 9.246 8.414 1.00 96.56 98 LYS A N 1
ATOM 780 C CA . LYS A 1 98 ? -12.077 9.049 9.839 1.00 96.56 98 LYS A CA 1
ATOM 781 C C . LYS A 1 98 ? -13.295 8.159 10.112 1.00 96.56 98 LYS A C 1
ATOM 783 O O . LYS A 1 98 ? -13.438 7.661 11.220 1.00 96.56 98 LYS A O 1
ATOM 788 N N . THR A 1 99 ? -14.168 7.952 9.128 1.00 97.00 99 THR A N 1
ATOM 789 C CA . THR A 1 99 ? -15.296 7.011 9.243 1.00 97.00 99 THR A CA 1
ATOM 790 C C . THR A 1 99 ? -14.846 5.547 9.227 1.00 97.00 99 THR A C 1
ATOM 792 O O . THR A 1 99 ? -15.467 4.708 9.874 1.00 97.00 99 THR A O 1
ATOM 795 N N . LEU A 1 100 ? -13.750 5.242 8.525 1.00 98.19 100 LEU A N 1
ATOM 796 C CA . LEU A 1 100 ? -13.231 3.888 8.319 1.00 98.19 100 LEU A CA 1
ATOM 797 C C . LEU A 1 100 ? -11.951 3.613 9.110 1.00 98.19 100 LEU A C 1
ATOM 799 O O . LEU A 1 100 ? -11.749 2.489 9.553 1.00 98.19 100 LEU A O 1
ATOM 803 N N . VAL A 1 101 ? -11.094 4.619 9.287 1.00 98.25 101 VAL A N 1
ATOM 804 C CA . VAL A 1 101 ? -9.804 4.506 9.978 1.00 98.25 101 VAL A CA 1
ATOM 805 C C . VAL A 1 101 ? -9.672 5.660 10.956 1.00 98.25 101 VAL A C 1
ATOM 807 O O . VAL A 1 101 ? -9.745 6.815 10.550 1.00 98.25 101 VAL A O 1
ATOM 810 N N . ASP A 1 102 ? -9.441 5.362 12.228 1.00 98.19 102 ASP A N 1
ATOM 811 C CA . ASP A 1 102 ? -9.510 6.377 13.283 1.00 98.19 102 ASP A CA 1
ATOM 812 C C . ASP A 1 102 ? -8.239 7.248 13.321 1.00 98.19 102 ASP A C 1
ATOM 814 O O . ASP A 1 102 ? -8.300 8.472 13.474 1.00 98.19 102 ASP A O 1
ATOM 818 N N . TYR A 1 103 ? -7.071 6.619 13.154 1.00 98.50 103 TYR A N 1
ATOM 819 C CA . TYR A 1 103 ? -5.761 7.269 13.131 1.00 98.50 103 TYR A CA 1
ATOM 820 C C . TYR A 1 103 ? -4.699 6.400 12.446 1.00 98.50 103 TYR A C 1
ATOM 822 O O . TYR A 1 103 ? -4.945 5.239 12.110 1.00 98.50 103 TYR A O 1
ATOM 830 N N . VAL A 1 104 ? -3.503 6.963 12.257 1.00 98.50 104 VAL A N 1
ATOM 831 C CA . VAL A 1 104 ? -2.331 6.253 11.728 1.00 98.50 104 VAL A CA 1
ATOM 832 C C . VAL A 1 104 ? -1.231 6.193 12.789 1.00 98.50 104 VAL A C 1
ATOM 834 O O . VAL A 1 104 ? -0.995 7.174 13.488 1.00 98.50 104 VAL A O 1
ATOM 837 N N . VAL A 1 105 ? -0.530 5.068 12.909 1.00 98.56 105 VAL A N 1
ATOM 838 C CA . VAL A 1 105 ? 0.749 4.985 13.630 1.00 98.56 105 VAL A CA 1
ATOM 839 C C . VAL A 1 105 ? 1.913 4.930 12.650 1.00 98.56 105 VAL A C 1
ATOM 841 O O . VAL A 1 105 ? 1.790 4.372 11.561 1.00 98.56 105 VAL A O 1
ATOM 844 N N . ASP A 1 106 ? 3.052 5.513 13.001 1.00 97.81 106 ASP A N 1
ATOM 845 C CA . ASP A 1 106 ? 4.260 5.481 12.168 1.00 97.81 106 ASP A CA 1
ATOM 846 C C . ASP A 1 106 ? 5.507 5.463 13.056 1.00 97.81 106 ASP A C 1
ATOM 848 O O . ASP A 1 106 ? 5.510 6.076 14.118 1.00 97.81 106 ASP A O 1
ATOM 852 N N . LEU A 1 107 ? 6.575 4.783 12.638 1.00 95.94 107 LEU A N 1
ATOM 853 C CA . LEU A 1 107 ? 7.829 4.733 13.401 1.00 95.94 107 LEU A CA 1
ATOM 854 C C . LEU A 1 107 ? 8.565 6.078 13.432 1.00 95.94 107 LEU A C 1
ATOM 856 O O . LEU A 1 107 ? 9.335 6.331 14.351 1.00 95.94 107 LEU A O 1
ATOM 860 N N . ASN A 1 108 ? 8.356 6.939 12.436 1.00 96.19 108 ASN A N 1
ATOM 861 C CA . ASN A 1 108 ? 9.094 8.184 12.308 1.00 96.19 108 ASN A CA 1
ATOM 862 C C . ASN A 1 108 ? 8.576 9.244 13.306 1.00 96.19 108 ASN A C 1
ATOM 864 O O . ASN A 1 108 ? 7.484 9.787 13.091 1.00 96.19 108 ASN A O 1
ATOM 868 N N . PRO A 1 109 ? 9.372 9.629 14.326 1.00 96.94 109 PRO A N 1
ATOM 869 C CA . PRO A 1 109 ? 8.943 10.573 15.357 1.00 96.94 109 PRO A CA 1
ATOM 870 C C . PRO A 1 109 ? 8.639 11.968 14.809 1.00 96.94 109 PRO A C 1
ATOM 872 O O . PRO A 1 109 ? 7.787 12.671 15.345 1.00 96.94 109 PRO A O 1
ATOM 875 N N . PHE A 1 110 ? 9.245 12.362 13.684 1.00 97.19 110 PHE A N 1
ATOM 876 C CA . PHE A 1 110 ? 8.950 13.647 13.049 1.00 97.19 110 PHE A CA 1
ATOM 877 C C . PHE A 1 110 ? 7.511 13.741 12.530 1.00 97.19 110 PHE A C 1
ATOM 879 O O . PHE A 1 110 ? 7.053 14.837 12.213 1.00 97.19 110 PHE A O 1
ATOM 886 N N . LYS A 1 111 ? 6.791 12.623 12.393 1.00 97.25 111 LYS A N 1
ATOM 887 C CA . LYS A 1 111 ? 5.391 12.626 11.956 1.00 97.25 111 LYS A CA 1
ATOM 888 C C . LYS A 1 111 ? 4.402 12.661 13.119 1.00 97.25 111 LYS A C 1
ATOM 890 O O . LYS A 1 111 ? 3.238 12.971 12.887 1.00 97.25 111 LYS A O 1
ATOM 895 N N . HIS A 1 112 ? 4.826 12.349 14.341 1.00 98.25 112 HIS A N 1
ATOM 896 C CA . HIS A 1 112 ? 3.921 12.254 15.488 1.00 98.25 112 HIS A CA 1
ATOM 897 C C . HIS A 1 112 ? 3.317 13.618 15.828 1.00 98.25 112 HIS A C 1
ATOM 899 O O . HIS A 1 112 ? 3.977 14.650 15.718 1.00 98.25 112 HIS A O 1
ATOM 905 N N . GLY A 1 113 ? 2.031 13.631 16.184 1.00 97.62 113 GLY A N 1
ATOM 906 C CA . GLY A 1 113 ? 1.271 14.861 16.431 1.00 97.62 113 GLY A CA 1
ATOM 907 C C . GLY A 1 113 ? 0.904 15.644 15.163 1.00 97.62 113 GLY A C 1
ATOM 908 O O . GLY A 1 113 ? 0.230 16.669 15.249 1.00 97.62 113 GLY A O 1
ATOM 909 N N . ARG A 1 114 ? 1.319 15.171 13.979 1.00 97.75 114 ARG A N 1
ATOM 910 C CA . ARG A 1 114 ? 0.898 15.709 12.680 1.00 97.75 114 ARG A CA 1
ATOM 911 C C . ARG A 1 114 ? -0.257 14.887 12.114 1.00 97.75 114 ARG A C 1
ATOM 913 O O . ARG A 1 114 ? -0.758 13.958 12.743 1.00 97.75 114 ARG A O 1
ATOM 920 N N . TYR A 1 115 ? -0.673 15.242 10.905 1.00 97.44 115 TYR A N 1
ATOM 921 C CA . TYR A 1 115 ? -1.790 14.616 10.216 1.00 97.44 115 TYR A CA 1
ATOM 922 C C . TYR A 1 115 ? -1.361 14.079 8.855 1.00 97.44 115 TYR A C 1
ATOM 924 O O . TYR A 1 115 ? -0.491 14.650 8.194 1.00 97.44 115 TYR A O 1
ATOM 932 N N . MET A 1 116 ? -2.011 13.004 8.421 1.00 96.06 116 MET A N 1
ATOM 933 C CA . MET A 1 116 ? -1.965 12.558 7.035 1.00 96.06 116 MET A CA 1
ATOM 934 C C . MET A 1 116 ? -2.476 13.664 6.108 1.00 96.06 116 MET A C 1
ATOM 936 O O . MET A 1 116 ? -3.426 14.382 6.433 1.00 96.06 116 MET A O 1
ATOM 940 N N . GLY A 1 117 ? -1.863 13.774 4.929 1.00 90.56 117 GLY A N 1
ATOM 941 C CA . GLY A 1 117 ? -2.367 14.646 3.872 1.00 90.56 117 GLY A CA 1
ATOM 942 C C . GLY A 1 117 ? -3.731 14.174 3.361 1.00 90.56 117 GLY A C 1
ATOM 943 O O . GLY A 1 117 ? -4.024 12.979 3.378 1.00 90.56 117 GLY A O 1
ATOM 944 N N . ILE A 1 118 ? -4.545 15.109 2.866 1.00 88.19 118 ILE A N 1
ATOM 945 C CA . ILE A 1 118 ? -5.898 14.896 2.319 1.00 88.19 118 ILE A CA 1
ATOM 946 C C . ILE A 1 118 ? -6.955 14.539 3.378 1.00 88.19 118 ILE A C 1
ATOM 948 O O . ILE A 1 118 ? -7.908 15.288 3.558 1.00 88.19 118 ILE A O 1
ATOM 952 N N . ASN A 1 119 ? -6.817 13.417 4.086 1.00 92.44 119 ASN A N 1
ATOM 953 C CA . ASN A 1 119 ? -7.872 12.908 4.978 1.00 92.44 119 ASN A CA 1
ATOM 954 C C . ASN A 1 119 ? -7.716 13.315 6.455 1.00 92.44 119 ASN A C 1
ATOM 956 O O . ASN A 1 119 ? -8.568 12.974 7.278 1.00 92.44 119 ASN A O 1
ATOM 960 N N . HIS A 1 120 ? -6.647 14.046 6.792 1.00 95.56 120 HIS A N 1
ATOM 961 C CA . HIS A 1 120 ? -6.381 14.598 8.122 1.00 95.56 120 HIS A CA 1
ATOM 962 C C . HIS A 1 120 ? -6.490 13.572 9.264 1.00 95.56 120 HIS A C 1
ATOM 964 O O . HIS A 1 120 ? -6.979 13.888 10.355 1.00 95.56 120 HIS A O 1
ATOM 970 N N . LEU A 1 121 ? -6.050 12.333 9.023 1.00 97.81 121 LEU A N 1
ATOM 971 C CA . LEU A 1 121 ? -5.908 11.326 10.076 1.00 97.81 121 LEU A CA 1
ATOM 972 C C . LEU A 1 121 ? -4.729 11.697 10.985 1.00 97.81 121 LEU A C 1
ATOM 974 O O . LEU A 1 121 ? -3.642 11.939 10.458 1.00 97.81 121 LEU A O 1
ATOM 978 N N . PRO A 1 122 ? -4.907 11.769 12.315 1.00 98.19 122 PRO A N 1
ATOM 979 C CA . PRO A 1 122 ? -3.803 12.063 13.222 1.00 98.19 122 PRO A CA 1
ATOM 980 C C . PRO A 1 122 ? -2.768 10.933 13.203 1.00 98.19 122 PRO A C 1
ATOM 982 O O . PRO A 1 122 ? -3.119 9.765 13.018 1.00 98.19 122 PRO A O 1
ATOM 985 N N . ILE A 1 123 ? -1.497 11.293 13.385 1.00 98.69 123 ILE A N 1
ATOM 986 C CA . ILE A 1 123 ? -0.366 10.365 13.368 1.00 98.69 123 ILE A CA 1
ATOM 987 C C . ILE A 1 123 ? 0.226 10.232 14.774 1.00 98.69 123 ILE A C 1
ATOM 989 O O . ILE A 1 123 ? 0.585 11.227 15.409 1.00 98.69 123 ILE A O 1
ATOM 993 N N . PHE A 1 124 ? 0.376 8.994 15.234 1.00 98.69 124 PHE A N 1
ATOM 994 C CA . PHE A 1 124 ? 0.846 8.641 16.575 1.00 98.69 124 PHE A CA 1
ATOM 995 C C . PHE A 1 124 ? 2.058 7.687 16.550 1.00 98.69 124 PHE A C 1
ATOM 997 O O . PHE A 1 124 ? 2.345 7.086 15.510 1.00 98.69 124 PHE A O 1
ATOM 1004 N N . PRO A 1 125 ? 2.768 7.516 17.682 1.00 98.44 125 PRO A N 1
ATOM 1005 C CA . PRO A 1 125 ? 3.752 6.445 17.836 1.00 98.44 125 PRO A CA 1
ATOM 1006 C C . PRO A 1 125 ? 3.100 5.047 17.830 1.00 98.44 125 PRO A C 1
ATOM 1008 O O . PRO A 1 125 ? 1.942 4.916 18.236 1.00 98.44 125 PRO A O 1
ATOM 1011 N N . PRO A 1 126 ? 3.835 3.979 17.448 1.00 97.81 126 PRO A N 1
ATOM 1012 C CA . PRO A 1 126 ? 3.317 2.607 17.469 1.00 97.81 126 PRO A CA 1
ATOM 1013 C C . PRO A 1 126 ? 2.916 2.104 18.859 1.00 97.81 126 PRO A C 1
ATOM 1015 O O . PRO A 1 126 ? 2.014 1.277 18.949 1.00 97.81 126 PRO A O 1
ATOM 1018 N N . SER A 1 127 ? 3.498 2.648 19.939 1.00 97.62 127 SER A N 1
ATOM 1019 C CA . SER A 1 127 ? 3.109 2.323 21.325 1.00 97.62 127 SER A CA 1
ATOM 1020 C C . SER A 1 127 ? 1.611 2.508 21.576 1.00 97.62 127 SER A C 1
ATOM 1022 O O . SER A 1 127 ? 1.012 1.773 22.360 1.00 97.62 127 SER A O 1
ATOM 1024 N N . LYS A 1 128 ? 0.973 3.417 20.828 1.00 98.44 128 LYS A N 1
ATOM 1025 C CA . LYS A 1 128 ? -0.467 3.652 20.891 1.00 98.44 128 LYS A CA 1
ATOM 1026 C C . LYS A 1 128 ? -1.300 2.406 20.575 1.00 98.44 128 LYS A C 1
ATOM 1028 O O 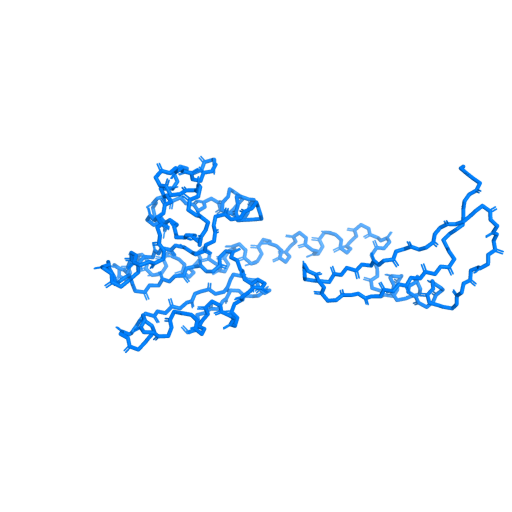. LYS A 1 128 ? -2.429 2.315 21.040 1.00 98.44 128 LYS A O 1
ATOM 1033 N N . LEU A 1 129 ? -0.780 1.445 19.805 1.00 98.31 129 LEU A N 1
ATOM 1034 C CA . LEU A 1 129 ? -1.490 0.190 19.530 1.00 98.31 129 LEU A CA 1
ATOM 1035 C C . LEU A 1 129 ? -1.720 -0.636 20.802 1.00 98.31 129 LEU A C 1
ATOM 1037 O O . LEU A 1 129 ? -2.788 -1.220 20.954 1.00 98.31 129 LEU A O 1
ATOM 1041 N N . LEU A 1 130 ? -0.756 -0.653 21.725 1.00 97.75 130 LEU A N 1
ATOM 1042 C CA . LEU A 1 130 ? -0.877 -1.370 22.999 1.00 97.75 130 LEU A CA 1
ATOM 1043 C C . LEU A 1 130 ? -1.750 -0.616 24.010 1.00 97.75 130 LEU A C 1
ATOM 1045 O O . LEU A 1 130 ? -2.432 -1.242 24.820 1.00 97.75 130 LEU A O 1
ATOM 1049 N N . GLU A 1 131 ? -1.751 0.717 23.945 1.00 97.31 131 GLU A N 1
ATOM 1050 C CA . GLU A 1 131 ? -2.604 1.575 24.776 1.00 97.31 131 GLU A CA 1
ATOM 1051 C C . GLU A 1 131 ? -4.082 1.468 24.374 1.00 97.31 131 GLU A C 1
ATOM 1053 O O . GLU A 1 131 ? -4.954 1.305 25.223 1.00 97.31 131 GLU A O 1
ATOM 1058 N N . ASP A 1 132 ? -4.359 1.572 23.073 1.00 97.06 132 ASP A N 1
ATOM 1059 C CA . ASP A 1 132 ? -5.711 1.712 22.527 1.00 97.06 132 ASP A CA 1
ATOM 1060 C C . ASP A 1 132 ? -6.350 0.376 22.122 1.00 97.06 132 ASP A C 1
ATOM 1062 O O . ASP A 1 132 ? -7.570 0.290 21.995 1.00 97.06 132 ASP A O 1
ATOM 1066 N N . LYS A 1 133 ? -5.523 -0.659 21.917 1.00 97.69 133 LYS A N 1
ATOM 1067 C CA . LYS A 1 133 ? -5.914 -2.033 21.564 1.00 97.69 133 LYS A CA 1
ATOM 1068 C C . LYS A 1 133 ? -6.997 -2.096 20.473 1.00 97.69 133 LYS A C 1
ATOM 1070 O O . LYS A 1 133 ? -8.050 -2.696 20.693 1.00 97.69 133 LYS A O 1
ATOM 1075 N N . PRO A 1 134 ? -6.775 -1.474 19.297 1.00 98.38 134 PRO A N 1
ATOM 1076 C CA . PRO A 1 134 ? -7.736 -1.551 18.202 1.00 98.38 134 PRO A CA 1
ATOM 1077 C C . PRO A 1 134 ? -7.916 -3.005 17.748 1.00 98.38 134 PRO A C 1
ATOM 1079 O O . PRO A 1 134 ? -6.981 -3.798 17.840 1.00 98.38 134 PRO A O 1
ATOM 1082 N N . ASP A 1 135 ? -9.085 -3.360 17.212 1.00 98.56 135 ASP A N 1
ATOM 1083 C CA . ASP A 1 135 ? -9.322 -4.717 16.704 1.00 98.56 135 ASP A CA 1
ATOM 1084 C C . ASP A 1 135 ? -8.471 -5.011 15.453 1.00 98.56 135 ASP A C 1
ATOM 1086 O O . ASP A 1 135 ? -7.972 -6.125 15.290 1.00 98.56 135 ASP A O 1
ATOM 1090 N N . TYR A 1 136 ? -8.307 -4.016 14.568 1.00 98.81 136 TYR A N 1
ATOM 1091 C CA . TYR A 1 136 ? -7.603 -4.168 13.291 1.00 98.81 136 TYR A CA 1
ATOM 1092 C C . TYR A 1 136 ? -6.657 -3.007 12.970 1.00 98.81 136 TYR A C 1
ATOM 1094 O O . TYR A 1 136 ? -6.966 -1.833 13.194 1.00 98.81 136 TYR A O 1
ATOM 1102 N N . VAL A 1 137 ? -5.540 -3.344 12.326 1.00 98.69 137 VAL A N 1
ATOM 1103 C CA . VAL A 1 137 ? -4.550 -2.402 11.797 1.00 98.69 137 VAL A CA 1
ATOM 1104 C C . VAL A 1 137 ? -4.388 -2.585 10.285 1.00 98.69 137 VAL A C 1
ATOM 1106 O O . VAL A 1 137 ? -3.886 -3.603 9.813 1.00 98.69 137 VAL A O 1
ATOM 1109 N N . LEU A 1 138 ? -4.756 -1.571 9.503 1.00 98.56 138 LEU A N 1
ATOM 1110 C CA . LEU A 1 138 ? -4.501 -1.512 8.063 1.00 98.56 138 LEU A CA 1
ATOM 1111 C C . LEU A 1 138 ? -3.021 -1.204 7.779 1.00 98.56 138 LEU A C 1
ATOM 1113 O O . LEU A 1 138 ? -2.544 -0.103 8.057 1.00 98.56 138 LEU A O 1
ATOM 1117 N N . LEU A 1 139 ? -2.291 -2.149 7.183 1.00 97.50 139 LEU A N 1
ATOM 1118 C CA . LEU A 1 139 ? -0.878 -1.990 6.827 1.00 97.50 139 LEU A CA 1
ATOM 1119 C C . LEU A 1 139 ? -0.710 -1.183 5.537 1.00 97.50 139 LEU A C 1
ATOM 1121 O O . LEU A 1 139 ? -0.746 -1.715 4.430 1.00 97.50 139 LEU A O 1
ATOM 1125 N N . LEU A 1 140 ? -0.450 0.114 5.680 1.00 96.12 140 LEU A N 1
ATOM 1126 C CA . LEU A 1 140 ? -0.150 1.023 4.570 1.00 96.12 140 LEU A CA 1
ATOM 1127 C C . LEU A 1 140 ? 1.335 0.983 4.167 1.00 96.12 140 LEU A C 1
ATOM 1129 O O . LEU A 1 140 ? 1.703 1.386 3.065 1.00 96.12 140 LEU A O 1
ATOM 1133 N N . ALA A 1 141 ? 2.192 0.453 5.041 1.00 93.44 141 ALA A N 1
ATOM 1134 C CA . ALA A 1 141 ? 3.585 0.114 4.761 1.00 93.44 141 ALA A CA 1
ATOM 1135 C C . ALA A 1 141 ? 3.751 -1.383 4.412 1.00 93.44 141 ALA A C 1
ATOM 1137 O O . ALA A 1 141 ? 4.659 -2.046 4.905 1.00 93.44 141 ALA A O 1
ATOM 1138 N N . TRP A 1 142 ? 2.877 -1.927 3.555 1.00 91.12 142 TRP A N 1
ATOM 1139 C CA . TRP A 1 142 ? 2.785 -3.369 3.254 1.00 91.12 142 TRP A CA 1
ATOM 1140 C C . TRP A 1 142 ? 4.073 -4.010 2.719 1.00 91.12 142 TRP A C 1
ATOM 1142 O O . TRP A 1 142 ? 4.266 -5.210 2.857 1.00 91.12 142 TRP A O 1
ATOM 1152 N N . ASN A 1 143 ? 4.984 -3.232 2.132 1.00 88.06 143 ASN A N 1
ATOM 1153 C CA . ASN A 1 143 ? 6.283 -3.749 1.692 1.00 88.06 143 ASN A CA 1
ATOM 1154 C C . ASN A 1 143 ? 7.236 -4.100 2.854 1.00 88.06 143 ASN A C 1
ATOM 1156 O O . ASN A 1 143 ? 8.313 -4.620 2.593 1.00 88.06 143 ASN A O 1
ATOM 1160 N N . PHE A 1 144 ? 6.859 -3.791 4.096 1.00 90.38 144 PHE A N 1
ATOM 1161 C CA . PHE A 1 144 ? 7.551 -4.178 5.328 1.00 90.38 144 PHE A CA 1
ATOM 1162 C C . PHE A 1 144 ? 6.637 -5.020 6.233 1.00 90.38 144 PHE A C 1
ATOM 1164 O O . PHE A 1 144 ? 6.798 -5.004 7.448 1.00 90.38 144 PHE A O 1
ATOM 1171 N N . ALA A 1 145 ? 5.632 -5.703 5.667 1.00 92.38 145 ALA A N 1
ATOM 1172 C CA . ALA A 1 145 ? 4.618 -6.403 6.454 1.00 92.38 145 ALA A CA 1
ATOM 1173 C C . ALA A 1 145 ? 5.230 -7.394 7.454 1.00 92.38 145 ALA A C 1
ATOM 1175 O O . ALA A 1 145 ? 4.899 -7.313 8.629 1.00 92.38 145 ALA A O 1
ATOM 1176 N N . ASP A 1 146 ? 6.155 -8.255 7.024 1.00 92.38 146 ASP A N 1
ATOM 1177 C CA . ASP A 1 146 ? 6.760 -9.268 7.902 1.00 92.38 146 ASP A CA 1
ATOM 1178 C C . ASP A 1 146 ? 7.525 -8.638 9.076 1.00 92.38 146 ASP A C 1
ATOM 1180 O O . ASP A 1 146 ? 7.357 -9.043 10.225 1.00 92.38 146 ASP A O 1
ATOM 1184 N N . GLU A 1 147 ? 8.302 -7.586 8.804 1.00 94.19 147 GLU A N 1
ATOM 1185 C CA . GLU A 1 147 ? 9.045 -6.840 9.824 1.00 94.19 147 GLU A CA 1
ATOM 1186 C C . GLU A 1 147 ? 8.097 -6.143 10.813 1.00 94.19 147 GLU A C 1
ATOM 1188 O O . GLU A 1 147 ? 8.290 -6.219 12.026 1.00 94.19 147 GLU A O 1
ATOM 1193 N N . ILE A 1 148 ? 7.037 -5.500 10.312 1.00 95.38 148 ILE A N 1
ATOM 1194 C CA . ILE A 1 148 ? 6.040 -4.827 11.153 1.00 95.38 148 ILE A CA 1
ATOM 1195 C C . ILE A 1 148 ? 5.295 -5.850 12.014 1.00 95.38 148 ILE A C 1
ATOM 1197 O O . ILE A 1 148 ? 5.127 -5.624 13.209 1.00 95.38 148 ILE A O 1
ATOM 1201 N N . LEU A 1 149 ? 4.871 -6.980 11.444 1.00 95.75 149 LEU A N 1
ATOM 1202 C CA . LEU A 1 149 ? 4.181 -8.038 12.184 1.00 95.75 149 LEU A CA 1
ATOM 1203 C C . LEU A 1 149 ? 5.054 -8.588 13.317 1.00 95.75 149 LEU A C 1
ATOM 1205 O O . LEU A 1 149 ? 4.542 -8.800 14.413 1.00 95.75 149 LEU A O 1
ATOM 1209 N N . GLN A 1 150 ? 6.358 -8.753 13.076 1.00 96.12 150 GLN A N 1
ATOM 1210 C CA . GLN A 1 150 ? 7.318 -9.162 14.101 1.00 96.12 150 GLN A CA 1
ATOM 1211 C C . GLN A 1 150 ? 7.490 -8.094 15.193 1.00 96.12 150 GLN A C 1
ATOM 1213 O O . GLN A 1 150 ? 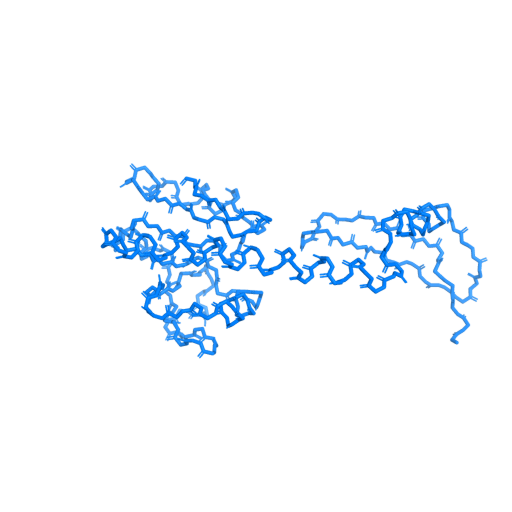7.497 -8.417 16.378 1.00 96.12 150 GLN A O 1
ATOM 1218 N N . GLN A 1 151 ? 7.608 -6.817 14.819 1.00 95.19 151 GLN A N 1
ATOM 1219 C CA . GLN A 1 151 ? 7.742 -5.712 15.778 1.00 95.19 151 GLN A CA 1
ATOM 1220 C C . GLN A 1 151 ? 6.482 -5.507 16.630 1.00 95.19 151 GLN A C 1
ATOM 1222 O O . GLN A 1 151 ? 6.580 -5.024 17.754 1.00 95.19 151 GLN A O 1
ATOM 1227 N N . GLN A 1 152 ? 5.305 -5.849 16.100 1.00 96.56 152 GLN A N 1
ATOM 1228 C CA . GLN A 1 152 ? 4.011 -5.686 16.771 1.00 96.56 152 GLN A CA 1
ATOM 1229 C C . GLN A 1 152 ? 3.475 -7.000 17.363 1.00 96.56 152 GLN A C 1
ATOM 1231 O O . GLN A 1 152 ? 2.270 -7.143 17.568 1.00 96.56 152 GLN A O 1
ATOM 1236 N N . GLU A 1 153 ? 4.355 -7.960 17.651 1.00 96.56 153 GLU A N 1
ATOM 1237 C CA . GLU A 1 153 ? 3.977 -9.285 18.152 1.00 96.56 153 GLU A CA 1
ATOM 1238 C C . GLU A 1 153 ? 3.185 -9.221 19.467 1.00 96.56 153 GLU A C 1
ATOM 1240 O O . GLU A 1 153 ? 2.180 -9.911 19.613 1.00 96.56 153 GLU A O 1
ATOM 1245 N N . GLU A 1 154 ? 3.554 -8.335 20.395 1.00 97.25 154 GLU A N 1
ATOM 1246 C CA . GLU A 1 154 ? 2.817 -8.161 21.655 1.00 97.25 154 GLU A CA 1
ATOM 1247 C C . GLU A 1 154 ? 1.359 -7.725 21.418 1.00 97.25 154 GLU A C 1
ATOM 1249 O O . GLU A 1 154 ? 0.434 -8.252 22.037 1.00 97.25 154 GLU A O 1
ATOM 1254 N N . TYR A 1 155 ? 1.127 -6.808 20.474 1.00 97.75 155 TYR A N 1
ATOM 1255 C CA . TYR A 1 155 ? -0.222 -6.384 20.090 1.00 97.75 155 TYR A CA 1
ATOM 1256 C C . TYR A 1 155 ? -1.018 -7.545 19.468 1.00 97.75 155 TYR A C 1
ATOM 1258 O O . TYR A 1 155 ? -2.203 -7.719 19.767 1.00 97.75 155 TYR A O 1
ATOM 1266 N N . ARG A 1 156 ? -0.362 -8.392 18.663 1.00 97.00 156 ARG A N 1
ATOM 1267 C CA . ARG A 1 156 ? -0.979 -9.585 18.056 1.00 97.00 156 ARG A CA 1
ATOM 1268 C C . ARG A 1 156 ? -1.366 -10.629 19.094 1.00 97.00 156 ARG A C 1
ATOM 1270 O O . ARG A 1 156 ? -2.463 -11.178 19.027 1.00 97.00 156 ARG A O 1
ATOM 1277 N N . GLN A 1 157 ? -0.506 -10.868 20.082 1.00 96.81 157 GLN A N 1
ATOM 1278 C CA . GLN A 1 157 ? -0.784 -11.789 21.188 1.00 96.81 157 GLN A CA 1
ATOM 1279 C C . GLN A 1 157 ? -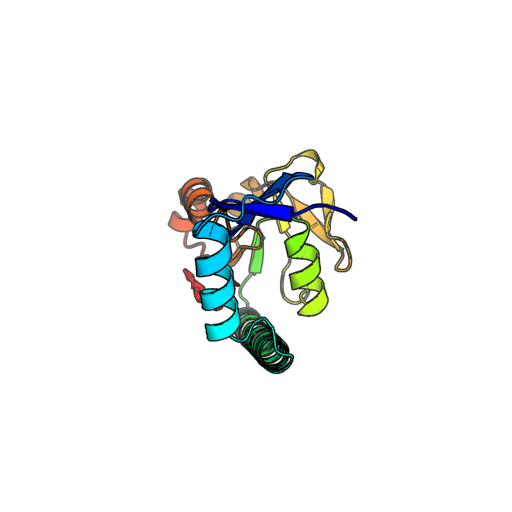1.990 -11.344 22.025 1.00 96.81 157 GLN A C 1
ATOM 1281 O O . GLN A 1 157 ? -2.695 -12.182 22.582 1.00 96.81 157 GLN A O 1
ATOM 1286 N N . GLN A 1 158 ? -2.282 -10.040 22.056 1.00 96.31 158 GLN A N 1
ATOM 1287 C CA . GLN A 1 158 ? -3.481 -9.481 22.690 1.00 96.31 158 GLN A CA 1
ATOM 1288 C C . GLN A 1 158 ? -4.734 -9.521 21.791 1.00 96.31 158 GLN A C 1
ATOM 1290 O O . GLN A 1 158 ? -5.763 -8.950 22.149 1.00 96.31 158 GLN A O 1
ATOM 1295 N N . GLY A 1 159 ? -4.679 -10.210 20.647 1.00 96.25 159 GLY A N 1
ATOM 1296 C CA . GLY A 1 159 ? -5.809 -10.410 19.734 1.00 96.25 159 GLY A CA 1
ATOM 1297 C C . GLY A 1 159 ? -5.911 -9.386 18.602 1.00 96.25 159 GLY A C 1
ATOM 1298 O O . GLY A 1 159 ? -6.864 -9.443 17.824 1.00 96.25 159 GLY A O 1
ATOM 1299 N N . GLY A 1 160 ? -4.942 -8.475 18.494 1.00 97.56 160 GLY A N 1
ATOM 1300 C CA . GLY A 1 160 ? -4.854 -7.503 17.414 1.00 97.56 160 GLY A CA 1
ATOM 1301 C C . GLY A 1 160 ? -4.611 -8.152 16.052 1.00 97.56 160 GLY A C 1
ATOM 1302 O O . GLY A 1 160 ? -3.752 -9.025 15.912 1.00 97.56 160 GLY A O 1
ATOM 1303 N N . LYS A 1 161 ? -5.353 -7.713 15.034 1.00 98.19 161 LYS A N 1
ATOM 1304 C CA . LYS A 1 161 ? -5.288 -8.267 13.673 1.00 98.19 161 LYS A CA 1
ATOM 1305 C C . LYS A 1 161 ? -4.770 -7.252 12.672 1.00 98.19 161 LYS A C 1
ATOM 1307 O O . LYS A 1 161 ? -4.865 -6.043 12.880 1.00 98.19 161 LYS A O 1
ATOM 1312 N N . PHE A 1 162 ? -4.261 -7.735 11.543 1.00 98.44 162 PHE A N 1
ATOM 1313 C CA . PHE A 1 162 ? -3.726 -6.868 10.493 1.00 98.44 162 PHE A CA 1
ATOM 1314 C C . PHE A 1 162 ? -4.480 -7.041 9.180 1.00 98.44 162 PHE A C 1
ATOM 1316 O O . PHE A 1 162 ? -4.924 -8.131 8.842 1.00 98.44 162 PHE A O 1
ATOM 1323 N N . ILE A 1 163 ? -4.611 -5.957 8.418 1.00 98.50 163 ILE A N 1
ATOM 1324 C CA . ILE A 1 163 ? -5.185 -5.965 7.071 1.00 98.50 163 ILE A CA 1
ATOM 1325 C C . ILE A 1 163 ? -4.076 -5.592 6.093 1.00 98.50 163 ILE A C 1
ATOM 1327 O O . ILE A 1 163 ? -3.520 -4.495 6.173 1.00 98.50 163 ILE A O 1
ATOM 1331 N N . ILE A 1 164 ? -3.760 -6.482 5.156 1.00 97.19 164 ILE A N 1
ATOM 1332 C CA . ILE A 1 164 ? -2.848 -6.192 4.046 1.00 97.19 164 ILE A CA 1
ATOM 1333 C C . ILE A 1 164 ? -3.692 -5.784 2.836 1.00 97.19 164 ILE A C 1
ATOM 1335 O O . ILE A 1 164 ? -4.496 -6.599 2.393 1.00 97.19 164 ILE A O 1
ATOM 1339 N N . PRO A 1 165 ? -3.528 -4.569 2.278 1.00 95.50 165 PRO A N 1
ATOM 1340 C CA . PRO A 1 165 ? -4.379 -4.085 1.190 1.00 95.50 165 PRO A CA 1
ATOM 1341 C C . PRO A 1 165 ? -3.970 -4.579 -0.207 1.00 95.50 165 PRO A C 1
ATOM 1343 O O . PRO A 1 165 ? -4.787 -4.560 -1.120 1.00 95.50 165 PRO A O 1
ATOM 1346 N N . ILE A 1 166 ? -2.707 -4.969 -0.404 1.00 93.25 166 ILE A N 1
ATOM 1347 C CA . ILE A 1 166 ? -2.095 -5.252 -1.715 1.00 93.25 166 ILE A CA 1
ATOM 1348 C C . ILE A 1 166 ? -1.265 -6.542 -1.608 1.00 93.25 166 ILE A C 1
ATOM 1350 O O . ILE A 1 166 ? -0.578 -6.711 -0.601 1.00 93.25 166 ILE A O 1
ATOM 1354 N N . PRO A 1 167 ? -1.248 -7.432 -2.623 1.00 92.00 167 PRO A N 1
ATOM 1355 C CA . PRO A 1 167 ? -1.910 -7.333 -3.934 1.00 92.00 167 PRO A CA 1
ATOM 1356 C C . PRO A 1 167 ? -3.399 -7.686 -3.922 1.00 92.00 167 PRO A C 1
ATOM 1358 O O . PRO A 1 167 ? -4.113 -7.312 -4.844 1.00 92.00 167 PRO A O 1
ATOM 1361 N N . GLN A 1 168 ? -3.861 -8.377 -2.884 1.00 94.88 168 GLN A N 1
ATOM 1362 C CA . GLN A 1 168 ? -5.268 -8.666 -2.639 1.00 94.88 168 GLN A CA 1
ATOM 1363 C C . GLN A 1 168 ? -5.561 -8.365 -1.168 1.00 94.88 168 GLN A C 1
ATOM 1365 O O . GLN A 1 168 ? -4.786 -8.814 -0.313 1.00 94.88 168 GLN A O 1
ATOM 1370 N N . PRO A 1 169 ? -6.632 -7.612 -0.862 1.00 97.38 169 PRO A N 1
ATOM 1371 C CA . PRO A 1 169 ? -7.027 -7.336 0.509 1.00 97.38 169 PRO A CA 1
ATOM 1372 C C . PRO A 1 169 ? -7.236 -8.624 1.308 1.00 97.38 169 PRO A C 1
ATOM 1374 O O . PRO A 1 169 ? -8.018 -9.485 0.910 1.00 97.38 169 PRO A O 1
ATOM 1377 N N . LYS A 1 170 ? -6.537 -8.763 2.437 1.00 97.06 170 LYS A N 1
ATOM 1378 C CA . LYS A 1 170 ? -6.693 -9.909 3.341 1.00 97.06 170 LYS A CA 1
ATOM 1379 C C . LYS A 1 170 ? -6.473 -9.527 4.796 1.00 97.06 170 LYS A C 1
ATOM 1381 O O . LYS A 1 170 ? -5.658 -8.654 5.095 1.00 97.06 170 LYS A O 1
ATOM 1386 N N . ILE A 1 171 ? -7.178 -10.224 5.679 1.00 97.44 171 ILE A N 1
ATOM 1387 C CA . ILE A 1 171 ? -6.971 -10.179 7.127 1.00 97.44 171 ILE A CA 1
ATOM 1388 C C . ILE A 1 171 ? -5.945 -11.254 7.504 1.00 97.44 171 ILE A C 1
ATOM 1390 O O . ILE A 1 171 ? -6.014 -12.373 6.993 1.00 97.44 171 ILE A O 1
ATOM 1394 N N . LEU A 1 172 ? -5.008 -10.894 8.380 1.00 93.62 172 LEU A N 1
ATOM 1395 C CA . LEU A 1 172 ? -4.034 -11.772 9.028 1.00 93.62 172 LEU A CA 1
ATOM 1396 C C . LEU A 1 172 ? -4.350 -11.939 10.514 1.00 93.62 172 LEU A C 1
ATOM 1398 O O . LEU A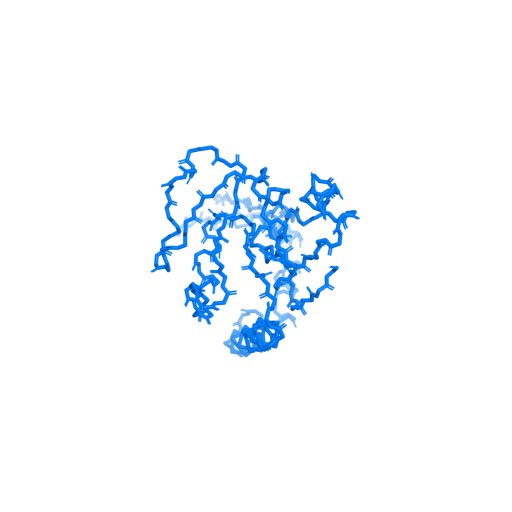 1 172 ? -4.757 -10.931 11.144 1.00 93.62 172 LEU A O 1
#

Sequence (172 aa):
HGLFLNDIQRTPIHGGSLRLFVEPKEQVKESVKSLLVEEVARGVDRIDYYRDFANRVQEIKLSLLDILWDLKKQGKKVVAYGAAAKATTLLSYFGINKTLVDYVVDLNPFKHGRYMGINHLPIFPPSKLLEDKPDYVLLLAWNFADEILQQQEEYRQQGGKFIIPIPQPKIL

Foldseek 3Di:
DLKEFAAWDWDPPPNIDIDTDMDSDDHHDPRNVVVVVVCVVCVVVDPVSVVVVVVLLVVLLVQQVVVQVVCVVVVFAEAEEDLDPQLLVSCQVSVPACSRHVAYEYCDPVQAQFARPPRRGHYHHPVVCVVVLGQEYEYSVLVCVVVVCVVCVVSVVVNHWYWDSPPHTDID

pLDDT: mean 96.51, std 3.06, range [77.5, 98.81]

Secondary structure (DSSP, 8-state):
---EEEEEEEE-GGGSEEEEEEESS----HHHHHHHHHHHHHTTTSHHHHHHHHHHHHHHHHHHHHHHHHHHHTT--EEEE---HHHHHHHHHHT--TTT---EE-S-GGGTT-B-TTT--BEE-TTHHHHH--SEEEETTGGGHHHHHHHTHHHHHTT-EEEE-SSS-EE-